Protein AF-A0A8T7G7A3-F1 (afdb_monomer)

Radius of gyration: 14.31 Å; Cα contacts (8 Å, |Δi|>4): 162; chains: 1; bounding box: 30×28×35 Å

Structure (mmCIF, N/CA/C/O backbone):
data_AF-A0A8T7G7A3-F1
#
_entry.id   AF-A0A8T7G7A3-F1
#
loop_
_atom_site.group_PDB
_atom_site.id
_atom_site.type_symbol
_atom_site.label_atom_id
_atom_site.label_alt_id
_atom_site.label_comp_id
_atom_site.label_asym_id
_atom_site.label_entity_id
_atom_site.label_seq_id
_atom_site.pdbx_PDB_ins_code
_atom_site.Cartn_x
_atom_site.Cartn_y
_atom_site.Cartn_z
_atom_site.occupancy
_atom_site.B_iso_or_equiv
_atom_site.auth_seq_id
_atom_site.auth_comp_id
_atom_site.auth_asym_id
_atom_site.auth_atom_id
_atom_site.pdbx_PDB_model_num
ATOM 1 N N . MET A 1 1 ? 6.461 -7.446 13.433 1.00 77.94 1 MET A N 1
ATOM 2 C CA . MET A 1 1 ? 5.503 -6.662 12.612 1.00 77.94 1 MET A CA 1
ATOM 3 C C . MET A 1 1 ? 6.373 -5.946 11.616 1.00 77.94 1 MET A C 1
ATOM 5 O O . MET A 1 1 ? 7.185 -5.133 12.047 1.00 77.94 1 MET A O 1
ATOM 9 N N . CYS A 1 2 ? 6.231 -6.273 10.335 1.00 87.81 2 CYS A N 1
ATOM 10 C CA . CYS A 1 2 ? 7.224 -5.899 9.343 1.00 87.81 2 CYS A CA 1
ATOM 11 C C . CYS A 1 2 ? 7.311 -4.375 9.208 1.00 87.81 2 CYS A C 1
ATOM 13 O O . CYS A 1 2 ? 6.307 -3.673 9.075 1.00 87.81 2 CYS A O 1
ATOM 15 N N . GLY A 1 3 ? 8.531 -3.854 9.300 1.00 93.12 3 GLY A N 1
ATOM 16 C CA . GLY A 1 3 ? 8.810 -2.425 9.164 1.00 93.12 3 GLY A CA 1
ATOM 17 C C . GLY A 1 3 ? 9.512 -2.073 7.860 1.00 93.12 3 GLY A C 1
ATOM 18 O O . GLY A 1 3 ? 9.693 -0.897 7.587 1.00 93.12 3 GLY A O 1
ATOM 19 N N . ARG A 1 4 ? 9.941 -3.061 7.069 1.00 96.25 4 ARG A N 1
ATOM 20 C CA . ARG A 1 4 ? 10.674 -2.872 5.811 1.00 96.25 4 ARG A CA 1
ATOM 21 C C . ARG A 1 4 ? 10.264 -3.946 4.816 1.00 96.25 4 ARG A C 1
ATOM 23 O O . ARG A 1 4 ? 10.142 -5.112 5.197 1.00 96.25 4 ARG A O 1
ATOM 30 N N . PHE A 1 5 ? 10.115 -3.569 3.552 1.00 97.31 5 PHE A N 1
ATOM 31 C CA . PHE A 1 5 ? 9.843 -4.526 2.484 1.00 97.31 5 PHE A CA 1
ATOM 32 C C . PHE A 1 5 ? 10.660 -4.253 1.223 1.00 97.31 5 PHE A C 1
ATOM 34 O O . PHE A 1 5 ? 11.354 -3.239 1.107 1.00 97.31 5 PHE A O 1
ATOM 41 N N . VAL A 1 6 ? 10.597 -5.216 0.309 1.00 97.69 6 VAL A N 1
ATOM 42 C CA . VAL A 1 6 ? 11.282 -5.224 -0.980 1.00 97.69 6 VAL A CA 1
ATOM 43 C C . VAL A 1 6 ? 10.247 -5.350 -2.084 1.00 97.69 6 VAL A C 1
ATOM 45 O O . VAL A 1 6 ? 9.336 -6.175 -1.991 1.00 97.69 6 VAL A O 1
ATOM 48 N N . ILE A 1 7 ? 10.430 -4.593 -3.158 1.00 97.50 7 ILE A N 1
ATOM 49 C CA . ILE A 1 7 ? 9.712 -4.783 -4.415 1.00 97.50 7 ILE A CA 1
ATOM 50 C C . ILE A 1 7 ? 10.710 -4.703 -5.565 1.00 97.50 7 ILE A C 1
ATOM 52 O O . ILE A 1 7 ? 11.291 -3.654 -5.826 1.00 97.50 7 ILE A O 1
ATOM 56 N N . THR A 1 8 ? 10.955 -5.829 -6.231 1.00 97.88 8 THR A N 1
ATOM 57 C CA . THR A 1 8 ? 11.902 -5.905 -7.357 1.00 97.88 8 THR A CA 1
ATOM 58 C C . THR A 1 8 ? 11.215 -5.886 -8.720 1.00 97.88 8 THR A C 1
ATOM 60 O O . THR A 1 8 ? 11.899 -5.875 -9.739 1.00 97.88 8 THR A O 1
ATOM 63 N N . LEU A 1 9 ? 9.879 -5.889 -8.746 1.00 97.75 9 LEU A N 1
ATOM 64 C CA . LEU A 1 9 ? 9.094 -6.002 -9.972 1.00 97.75 9 LEU A CA 1
ATOM 65 C C . LEU A 1 9 ? 9.207 -4.733 -10.824 1.00 97.75 9 LEU A C 1
ATOM 67 O O . LEU A 1 9 ? 8.898 -3.638 -10.351 1.00 97.75 9 LEU A O 1
ATOM 71 N N . THR A 1 10 ? 9.613 -4.876 -12.084 1.00 97.75 10 THR A N 1
ATOM 72 C CA . THR A 1 10 ? 9.607 -3.777 -13.065 1.00 97.75 10 THR A CA 1
ATOM 73 C C . THR A 1 10 ? 8.173 -3.354 -13.425 1.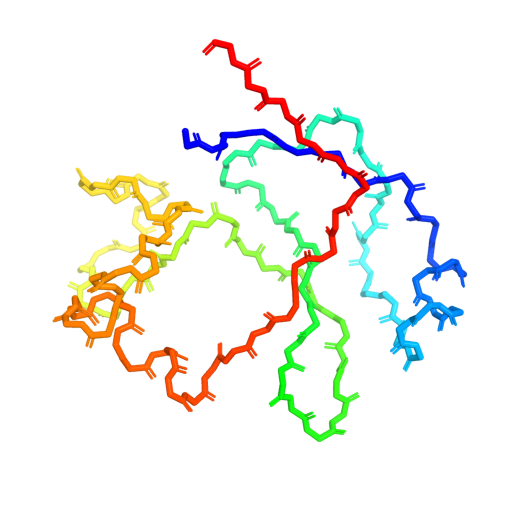00 97.75 10 THR A C 1
ATOM 75 O O . THR A 1 10 ? 7.240 -4.124 -13.182 1.00 97.75 10 THR A O 1
ATOM 78 N N . PRO A 1 11 ? 7.962 -2.164 -14.027 1.00 96.94 11 PRO A N 1
ATOM 79 C CA . PRO A 1 11 ? 6.652 -1.763 -14.551 1.00 96.94 11 PRO A CA 1
ATOM 80 C C . PRO A 1 11 ? 5.977 -2.835 -15.417 1.00 96.94 11 PRO A C 1
ATOM 82 O O . PRO A 1 11 ? 4.818 -3.168 -15.184 1.00 96.94 11 PRO A O 1
ATOM 85 N N . ASP A 1 12 ? 6.724 -3.451 -16.337 1.00 97.44 12 ASP A N 1
ATOM 86 C CA . ASP A 1 12 ? 6.203 -4.505 -17.216 1.00 97.44 12 ASP A CA 1
ATOM 87 C C . ASP A 1 12 ? 5.796 -5.763 -16.439 1.00 97.44 12 ASP A C 1
ATOM 89 O O . ASP A 1 12 ? 4.789 -6.395 -16.750 1.00 97.44 12 ASP A O 1
ATOM 93 N N . GLN A 1 13 ? 6.547 -6.125 -15.393 1.00 97.62 13 GLN A N 1
ATOM 94 C CA . GLN A 1 13 ? 6.199 -7.259 -14.535 1.00 97.62 13 GLN A CA 1
ATOM 95 C C . GLN A 1 13 ? 4.962 -6.969 -13.683 1.00 97.62 13 GLN A C 1
ATOM 97 O O . GLN A 1 13 ? 4.141 -7.863 -13.484 1.00 97.62 13 GLN A O 1
ATOM 102 N N . ILE A 1 14 ? 4.803 -5.735 -13.196 1.00 97.06 14 ILE A N 1
ATOM 103 C CA . ILE A 1 14 ? 3.579 -5.316 -12.504 1.00 97.06 14 ILE A CA 1
ATOM 104 C C . ILE A 1 14 ? 2.380 -5.401 -13.450 1.00 97.06 14 ILE A C 1
ATOM 106 O O . ILE A 1 14 ? 1.371 -6.003 -13.080 1.00 97.06 14 ILE A O 1
ATOM 110 N N . LEU A 1 15 ? 2.513 -4.876 -14.671 1.00 95.94 15 LEU A N 1
ATOM 111 C CA . LEU A 1 15 ? 1.472 -4.961 -15.692 1.00 95.94 15 LEU A CA 1
ATOM 112 C C . LEU A 1 15 ? 1.120 -6.419 -16.002 1.00 95.94 15 LEU A C 1
ATOM 114 O O . LEU A 1 15 ? -0.050 -6.773 -16.015 1.00 95.94 15 LEU A O 1
ATOM 118 N N . MET A 1 16 ? 2.114 -7.288 -16.171 1.00 96.88 16 MET A N 1
ATOM 119 C CA . MET A 1 16 ? 1.889 -8.702 -16.476 1.00 96.88 16 MET A CA 1
ATOM 120 C C . MET A 1 16 ? 1.186 -9.465 -15.341 1.00 96.88 16 MET A C 1
ATOM 122 O O . MET A 1 16 ? 0.349 -10.324 -15.608 1.00 96.88 16 MET A O 1
ATOM 126 N N . VAL A 1 17 ? 1.542 -9.198 -14.080 1.00 95.50 17 VAL A N 1
ATOM 127 C CA . VAL A 1 17 ? 1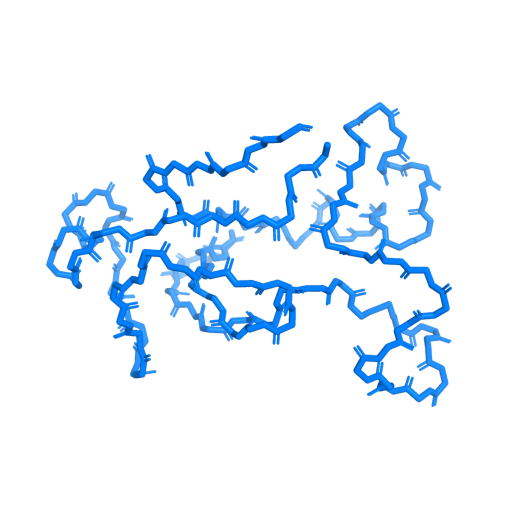.019 -9.948 -12.922 1.00 95.50 17 VAL A CA 1
ATOM 128 C C . VAL A 1 17 ? -0.342 -9.426 -12.468 1.00 95.50 17 VAL A C 1
ATOM 130 O O . VAL A 1 17 ? -1.191 -10.213 -12.049 1.00 95.50 17 VAL A O 1
ATOM 133 N N . PHE A 1 18 ? -0.547 -8.110 -12.519 1.00 94.19 18 PHE A N 1
ATOM 134 C CA . PHE A 1 18 ? -1.728 -7.460 -11.951 1.00 94.19 18 PHE A CA 1
ATOM 135 C C . PHE A 1 18 ? -2.657 -6.829 -12.992 1.00 94.19 18 PHE A C 1
ATOM 137 O O . PHE A 1 18 ? -3.690 -6.290 -12.601 1.00 94.19 18 PHE A O 1
ATOM 144 N N . ASP A 1 19 ? -2.310 -6.890 -14.282 1.00 94.25 19 ASP A N 1
ATOM 145 C CA . ASP A 1 19 ? -3.044 -6.244 -15.382 1.00 94.25 19 ASP A CA 1
ATOM 146 C C . ASP A 1 19 ? -3.302 -4.758 -15.099 1.00 94.25 19 ASP A C 1
ATOM 148 O O . ASP A 1 19 ? -4.411 -4.240 -15.187 1.00 94.25 19 ASP A O 1
ATOM 152 N N . THR A 1 20 ? -2.269 -4.081 -14.596 1.00 93.88 20 THR A N 1
ATOM 153 C CA . THR A 1 20 ? -2.368 -2.711 -14.093 1.00 93.88 20 THR A CA 1
ATOM 154 C C . THR A 1 20 ? -1.086 -1.944 -14.410 1.00 93.88 20 THR A C 1
ATOM 156 O O . THR A 1 20 ? -0.005 -2.397 -14.027 1.00 93.88 20 THR A O 1
ATOM 159 N N . PRO A 1 21 ? -1.162 -0.771 -15.063 1.00 93.69 21 PRO A N 1
ATOM 160 C CA . PRO A 1 21 ? 0.012 0.060 -15.289 1.00 93.69 21 PRO A CA 1
ATOM 161 C C . PRO A 1 21 ? 0.501 0.688 -13.979 1.00 93.69 21 PRO A C 1
ATOM 163 O O . PRO A 1 21 ? -0.283 1.010 -13.081 1.00 93.69 21 PRO A O 1
ATOM 166 N N . THR A 1 22 ? 1.811 0.898 -13.873 1.00 95.44 22 THR A N 1
ATOM 167 C CA . THR A 1 22 ? 2.397 1.624 -12.742 1.00 95.44 22 THR A CA 1
ATOM 168 C C . THR A 1 22 ? 2.313 3.136 -12.956 1.00 95.44 22 THR A C 1
ATOM 170 O O . THR A 1 22 ? 2.488 3.587 -14.088 1.00 95.44 22 THR A O 1
ATOM 173 N N . PRO A 1 23 ? 2.114 3.931 -11.894 1.00 96.31 23 PRO A N 1
ATOM 174 C CA . PRO A 1 23 ? 2.133 5.387 -11.978 1.00 96.31 23 PRO A CA 1
ATOM 175 C C . PRO A 1 23 ? 3.550 5.922 -12.228 1.00 96.31 23 PRO A C 1
ATOM 177 O O . PRO A 1 23 ? 4.546 5.264 -11.906 1.00 96.31 23 PRO A O 1
ATOM 180 N N . ASP A 1 24 ? 3.635 7.163 -12.704 1.00 95.62 24 ASP A N 1
ATOM 181 C CA . ASP A 1 24 ? 4.902 7.887 -12.805 1.00 95.62 24 ASP A CA 1
ATOM 182 C C . ASP A 1 24 ? 5.612 7.965 -11.444 1.00 95.62 24 ASP A C 1
ATOM 184 O O . ASP A 1 24 ? 4.998 8.167 -10.393 1.00 95.62 24 ASP A O 1
ATOM 188 N N . GLY A 1 25 ? 6.936 7.802 -11.466 1.00 95.06 25 GLY A N 1
ATOM 189 C CA . GLY A 1 25 ? 7.769 7.794 -10.262 1.00 95.06 25 GLY A CA 1
ATOM 190 C C . GLY A 1 25 ? 7.821 6.453 -9.524 1.00 95.06 25 GLY A C 1
ATOM 191 O O . GLY A 1 25 ? 8.558 6.340 -8.544 1.00 95.06 25 GLY A O 1
ATOM 192 N N . TYR A 1 26 ? 7.096 5.425 -9.981 1.00 97.25 26 TYR A N 1
ATOM 193 C CA . TYR A 1 26 ? 7.317 4.064 -9.499 1.00 97.25 26 TYR A CA 1
ATOM 194 C C . TYR A 1 26 ? 8.701 3.550 -9.917 1.00 97.25 26 TYR A C 1
ATOM 196 O O . TYR A 1 26 ? 9.084 3.625 -11.084 1.00 97.25 26 TYR A O 1
ATOM 204 N N . ALA A 1 27 ? 9.428 2.972 -8.963 1.00 96.25 27 ALA A N 1
ATOM 205 C CA . ALA A 1 27 ? 10.675 2.269 -9.214 1.00 96.25 27 ALA A CA 1
ATOM 206 C C . ALA A 1 27 ? 10.827 1.081 -8.248 1.00 96.25 27 ALA A C 1
ATOM 208 O O . ALA A 1 27 ? 10.447 1.198 -7.076 1.00 96.25 27 ALA A O 1
ATOM 209 N N . PRO A 1 28 ? 11.415 -0.044 -8.697 1.00 97.50 28 PRO A N 1
ATOM 210 C CA . PRO A 1 28 ? 11.820 -1.125 -7.808 1.00 97.50 28 PRO A CA 1
ATOM 211 C C . PRO A 1 28 ? 12.761 -0.633 -6.701 1.00 97.50 28 PRO A C 1
ATOM 213 O O . PRO A 1 28 ? 13.611 0.230 -6.926 1.00 97.50 28 PRO A O 1
ATOM 216 N N . SER A 1 29 ? 12.652 -1.214 -5.508 1.00 97.31 29 SER A N 1
ATOM 217 C CA . SER A 1 29 ? 13.514 -0.889 -4.372 1.00 97.31 29 SER A CA 1
ATOM 218 C C . SER A 1 29 ? 13.738 -2.091 -3.457 1.00 97.31 29 SER A C 1
ATOM 220 O O . SER A 1 29 ? 12.806 -2.795 -3.063 1.00 97.31 29 SER A O 1
ATOM 222 N N . TYR A 1 30 ? 15.000 -2.279 -3.066 1.00 97.19 30 TYR A N 1
ATOM 223 C CA . TYR A 1 30 ? 15.434 -3.256 -2.061 1.00 97.19 30 TYR A CA 1
ATOM 224 C C . TYR A 1 30 ? 15.295 -2.740 -0.623 1.00 97.19 30 TYR A C 1
ATOM 226 O O . TYR A 1 30 ? 15.586 -3.458 0.328 1.00 97.19 30 TYR A O 1
ATOM 234 N N . ASN A 1 31 ? 14.904 -1.482 -0.436 1.00 96.44 31 ASN A N 1
ATOM 235 C CA . ASN A 1 31 ? 14.853 -0.860 0.879 1.00 96.44 31 ASN A CA 1
ATOM 236 C C . ASN A 1 31 ? 13.692 0.130 0.948 1.00 96.44 31 ASN A C 1
ATOM 238 O O . ASN A 1 31 ? 13.902 1.343 0.956 1.00 96.44 31 ASN A O 1
ATOM 242 N N . VAL A 1 32 ? 12.467 -0.392 0.980 1.00 96.75 32 VAL A N 1
ATOM 243 C CA . VAL A 1 32 ? 11.290 0.440 1.219 1.00 96.75 32 VAL A CA 1
ATOM 244 C C . VAL A 1 32 ? 11.047 0.539 2.720 1.00 96.75 32 VAL A C 1
ATOM 246 O O . VAL A 1 32 ? 10.937 -0.476 3.417 1.00 96.75 32 VAL A O 1
ATOM 249 N N . ALA A 1 33 ? 10.984 1.771 3.214 1.00 94.50 33 ALA A N 1
ATOM 250 C CA . ALA A 1 33 ? 10.850 2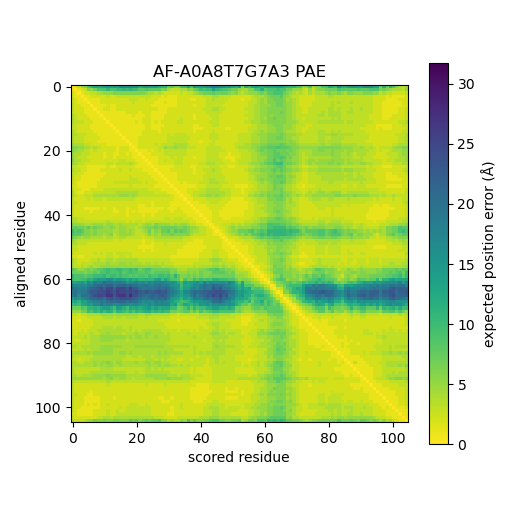.103 4.623 1.00 94.50 33 ALA A CA 1
ATOM 251 C C . ALA A 1 33 ? 9.490 2.767 4.917 1.00 94.50 33 ALA A C 1
ATOM 253 O O . ALA A 1 33 ? 8.835 3.283 4.003 1.00 94.50 33 ALA A O 1
ATOM 254 N N . PRO A 1 34 ? 9.064 2.803 6.193 1.00 91.75 34 PRO A N 1
ATOM 255 C CA 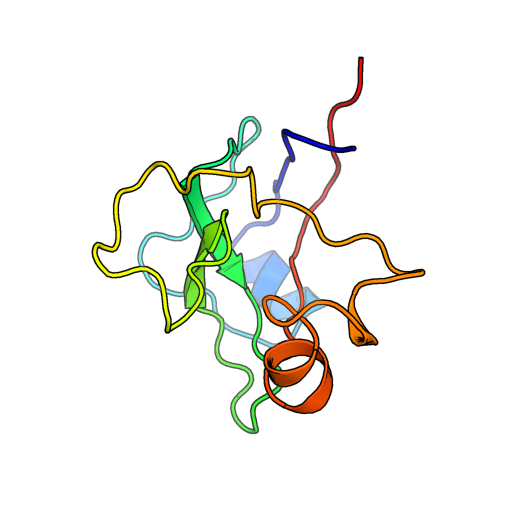. PRO A 1 34 ? 7.894 3.558 6.625 1.00 91.75 34 PRO A CA 1
ATOM 256 C C . PRO A 1 34 ? 7.946 4.988 6.100 1.00 91.75 34 PRO A C 1
ATOM 258 O O . PRO A 1 34 ? 9.033 5.553 5.987 1.00 91.75 34 PRO A O 1
ATOM 261 N N . THR A 1 35 ? 6.788 5.591 5.834 1.00 87.06 35 THR A N 1
ATOM 262 C CA . THR A 1 35 ? 6.626 6.956 5.295 1.00 87.06 35 THR A CA 1
ATOM 263 C C . THR A 1 35 ? 7.016 7.167 3.829 1.00 87.06 35 THR A C 1
ATOM 265 O O . THR A 1 35 ? 6.693 8.216 3.267 1.00 87.06 35 THR A O 1
ATOM 268 N N . ASN A 1 36 ? 7.650 6.190 3.171 1.00 93.12 36 ASN A N 1
ATOM 269 C CA . ASN A 1 36 ? 7.838 6.249 1.723 1.00 93.12 36 ASN A CA 1
ATOM 270 C C . ASN A 1 36 ? 6.490 6.189 0.995 1.00 93.12 36 ASN A C 1
ATOM 272 O O . ASN A 1 36 ? 5.526 5.594 1.483 1.00 93.12 36 ASN A O 1
ATOM 276 N N . ASN A 1 37 ? 6.443 6.785 -0.194 1.00 94.69 37 ASN A N 1
ATOM 277 C CA . ASN A 1 37 ? 5.359 6.536 -1.130 1.00 94.69 37 ASN A CA 1
ATOM 278 C C . ASN A 1 37 ? 5.607 5.197 -1.826 1.00 94.69 37 ASN A C 1
ATOM 280 O O . ASN A 1 37 ? 6.703 4.945 -2.324 1.00 94.69 37 ASN A O 1
ATOM 284 N N . ILE A 1 38 ? 4.592 4.347 -1.835 1.00 96.81 38 ILE A N 1
ATOM 285 C CA . ILE A 1 38 ? 4.652 2.970 -2.313 1.00 96.81 38 ILE A CA 1
ATOM 286 C C . ILE A 1 38 ? 3.559 2.722 -3.340 1.00 96.81 38 ILE A C 1
ATOM 288 O O . ILE A 1 38 ? 2.510 3.365 -3.300 1.00 96.81 38 ILE A O 1
ATOM 292 N N . LEU A 1 39 ? 3.785 1.765 -4.233 1.00 97.75 39 LEU A N 1
ATOM 293 C CA . LEU A 1 39 ? 2.741 1.302 -5.133 1.00 97.75 39 LEU A CA 1
ATOM 294 C C . LEU A 1 39 ? 1.640 0.599 -4.334 1.00 97.75 39 LEU A C 1
ATOM 296 O O . LEU A 1 39 ? 1.908 -0.346 -3.592 1.00 97.75 39 LEU A O 1
ATOM 300 N N . ILE A 1 40 ? 0.401 1.025 -4.546 1.00 97.56 40 ILE A N 1
ATOM 301 C CA . ILE A 1 40 ? -0.793 0.273 -4.173 1.00 97.56 40 ILE A CA 1
ATOM 302 C C . ILE A 1 40 ? -1.679 0.087 -5.401 1.00 97.56 40 ILE A C 1
ATOM 304 O O . ILE A 1 40 ? -1.694 0.928 -6.301 1.00 97.56 40 ILE A O 1
ATOM 308 N N . ILE A 1 41 ? -2.447 -0.999 -5.408 1.00 97.12 41 ILE A N 1
ATOM 309 C CA . ILE A 1 41 ? -3.474 -1.254 -6.424 1.00 97.12 41 ILE A CA 1
ATOM 310 C C . ILE A 1 41 ? -4.830 -1.188 -5.715 1.00 97.12 41 ILE A C 1
ATOM 312 O O . ILE A 1 41 ? -5.172 -2.111 -4.965 1.00 97.12 41 ILE A O 1
ATOM 316 N N . PRO A 1 42 ? -5.573 -0.075 -5.832 1.00 95.62 42 PRO A N 1
ATOM 317 C CA . PRO A 1 42 ? -6.839 0.100 -5.139 1.00 95.62 42 PRO A CA 1
ATOM 318 C C . PRO A 1 42 ? -7.908 -0.849 -5.692 1.00 95.62 42 PRO A C 1
ATOM 320 O O . PRO A 1 42 ? -7.922 -1.196 -6.869 1.00 95.62 42 PRO A O 1
ATOM 323 N N . ASN A 1 43 ? -8.842 -1.263 -4.834 1.00 94.56 43 ASN A N 1
ATOM 324 C CA . ASN A 1 43 ? -10.008 -2.038 -5.253 1.00 94.56 43 ASN A CA 1
ATOM 325 C C . ASN A 1 43 ? -11.102 -1.114 -5.820 1.00 94.56 43 ASN A C 1
ATOM 327 O O . ASN A 1 43 ? -12.173 -0.972 -5.224 1.00 94.56 43 ASN A O 1
ATOM 331 N N . THR A 1 44 ? -10.788 -0.452 -6.930 1.00 91.31 44 THR A N 1
ATOM 332 C CA . THR A 1 44 ? -11.680 0.391 -7.743 1.00 91.31 44 THR A CA 1
ATOM 333 C C . THR A 1 44 ? -11.995 -0.308 -9.070 1.00 91.31 44 THR A C 1
ATOM 335 O O . THR A 1 44 ? -11.460 -1.381 -9.346 1.00 91.31 44 THR A O 1
ATOM 338 N N . GLU A 1 45 ? -12.892 0.259 -9.881 1.00 88.19 45 GLU A N 1
ATOM 339 C CA . GLU A 1 45 ? -13.254 -0.320 -11.186 1.00 88.19 45 GLU A CA 1
ATOM 340 C C . GLU A 1 45 ? -12.085 -0.300 -12.179 1.00 88.19 45 GLU A C 1
ATOM 342 O O . GLU A 1 45 ? -11.872 -1.274 -12.893 1.00 88.19 45 GLU A O 1
ATOM 347 N N . ASP A 1 46 ? -11.300 0.778 -12.179 1.00 87.31 46 ASP A N 1
ATOM 348 C CA . ASP A 1 46 ? -10.131 0.968 -13.044 1.00 87.31 46 ASP A CA 1
ATOM 349 C C . ASP A 1 46 ? -8.871 0.249 -12.541 1.00 87.31 46 ASP A C 1
ATOM 351 O O . ASP A 1 46 ? -7.936 0.048 -13.312 1.00 87.31 46 ASP A O 1
ATOM 355 N N . ARG A 1 47 ? -8.834 -0.114 -11.248 1.00 87.19 47 ARG A N 1
ATOM 356 C CA . ARG A 1 47 ? -7.686 -0.715 -10.543 1.00 87.19 47 ARG A CA 1
ATOM 357 C C . ARG A 1 47 ? -6.359 -0.002 -10.814 1.00 87.19 47 ARG A C 1
ATOM 359 O O . ARG A 1 47 ? -5.304 -0.613 -10.701 1.00 87.19 47 ARG A O 1
ATOM 366 N N . ALA A 1 48 ? -6.389 1.287 -11.142 1.00 91.44 48 ALA A N 1
ATOM 367 C CA . ALA A 1 48 ? -5.196 2.006 -11.561 1.00 91.44 48 ALA A CA 1
ATOM 368 C C . ALA A 1 48 ? -4.176 2.076 -10.415 1.00 91.44 48 ALA A C 1
ATOM 370 O O . ALA A 1 48 ? -4.480 2.553 -9.316 1.00 91.44 48 ALA A O 1
ATOM 371 N N . GLY A 1 49 ? -2.958 1.593 -10.670 1.00 95.62 49 GLY A N 1
ATOM 372 C CA . GLY A 1 49 ? -1.873 1.633 -9.700 1.00 95.62 49 GLY A CA 1
ATOM 373 C C . GLY A 1 49 ? -1.546 3.075 -9.322 1.00 95.62 49 GLY A C 1
ATOM 374 O O . GLY A 1 49 ? -1.457 3.950 -10.182 1.00 95.62 49 GLY A O 1
ATOM 375 N N . MET A 1 50 ? -1.342 3.338 -8.033 1.00 96.75 50 MET A N 1
ATOM 376 C CA . MET A 1 50 ? -1.004 4.679 -7.557 1.00 96.75 50 MET A CA 1
ATOM 377 C C . MET A 1 50 ? 0.051 4.652 -6.456 1.00 96.75 50 MET A C 1
ATOM 379 O O . MET A 1 50 ? 0.195 3.662 -5.739 1.00 96.75 50 MET A O 1
ATOM 383 N N . LEU A 1 51 ? 0.777 5.761 -6.310 1.00 97.31 51 LEU A N 1
ATOM 384 C CA . LEU A 1 51 ? 1.704 5.953 -5.203 1.00 97.31 51 LEU A CA 1
ATOM 385 C C . LEU A 1 51 ? 0.952 6.486 -3.980 1.00 97.31 51 LEU A C 1
ATOM 387 O O . LEU A 1 51 ? 0.301 7.528 -4.045 1.00 97.31 51 LEU A O 1
ATOM 391 N N . ALA A 1 52 ? 1.065 5.783 -2.858 1.00 94.88 52 ALA A N 1
ATOM 392 C CA . ALA A 1 52 ? 0.440 6.152 -1.594 1.00 94.88 52 ALA A CA 1
ATOM 393 C C . ALA A 1 52 ? 1.450 6.117 -0.447 1.00 94.88 52 ALA A C 1
ATOM 395 O O . ALA A 1 52 ? 2.361 5.296 -0.427 1.00 94.88 52 ALA A O 1
ATOM 396 N N . HIS A 1 53 ? 1.274 6.990 0.538 1.00 92.31 53 HIS A N 1
ATOM 397 C CA . HIS A 1 53 ? 2.138 7.041 1.712 1.00 92.31 53 HIS A CA 1
ATOM 398 C C . HIS A 1 53 ? 1.977 5.785 2.583 1.00 92.31 53 HIS A C 1
ATOM 400 O O . HIS A 1 53 ? 0.868 5.460 3.024 1.00 92.31 53 HIS A O 1
ATOM 406 N N . TRP A 1 54 ? 3.081 5.098 2.890 1.00 93.31 54 TRP A N 1
ATOM 407 C CA . TRP A 1 54 ? 3.068 3.956 3.801 1.00 93.31 54 TRP A CA 1
ATOM 408 C C . TRP A 1 54 ? 2.998 4.409 5.264 1.00 93.31 54 TRP A C 1
ATOM 410 O O . TRP A 1 54 ? 4.005 4.589 5.953 1.00 93.31 54 TRP A O 1
ATOM 420 N N . GLY A 1 55 ? 1.762 4.583 5.721 1.00 90.69 55 GLY A N 1
ATOM 421 C CA . GLY A 1 55 ? 1.393 4.986 7.073 1.00 90.69 55 GLY A CA 1
ATOM 422 C C . GLY A 1 55 ? -0.011 5.576 7.045 1.00 90.69 55 GLY A C 1
ATOM 423 O O . GLY A 1 55 ? -0.228 6.651 6.498 1.00 90.69 55 GLY A O 1
ATOM 424 N N . MET A 1 56 ? -1.010 4.877 7.584 1.00 88.50 56 MET A N 1
ATOM 425 C CA . MET A 1 56 ? -2.390 5.345 7.443 1.00 88.50 56 MET A CA 1
ATOM 426 C C . MET A 1 56 ? -2.625 6.643 8.232 1.00 88.50 56 MET A C 1
ATOM 428 O O . MET A 1 56 ? -2.522 6.668 9.461 1.00 88.50 56 MET A O 1
ATOM 432 N N . ILE A 1 57 ? -2.997 7.713 7.528 1.00 84.94 57 ILE A N 1
ATOM 433 C CA . ILE A 1 57 ? -3.389 8.988 8.133 1.00 84.94 57 ILE A CA 1
ATOM 434 C C . ILE A 1 57 ? -4.901 8.955 8.354 1.00 84.94 57 ILE A C 1
ATOM 436 O O . ILE A 1 57 ? -5.693 8.992 7.414 1.00 84.94 57 ILE A O 1
ATOM 440 N N . ALA A 1 58 ? -5.309 8.845 9.615 1.00 79.31 58 ALA A N 1
ATOM 441 C CA . ALA A 1 58 ? -6.713 8.885 9.984 1.00 79.31 58 ALA A CA 1
ATOM 442 C C . ALA A 1 58 ? -7.316 10.291 9.807 1.00 79.31 58 ALA A C 1
ATOM 444 O O . ALA A 1 58 ? -6.650 11.282 10.109 1.00 79.31 58 ALA A O 1
ATOM 445 N N . PRO A 1 59 ? -8.603 10.398 9.430 1.00 74.19 59 PRO A N 1
ATOM 446 C CA . PRO A 1 59 ? -9.247 11.685 9.156 1.00 74.19 59 PRO A CA 1
ATOM 447 C C . PRO A 1 59 ? -9.378 12.611 10.379 1.00 74.19 59 PRO A C 1
ATOM 449 O O . PRO A 1 59 ? -9.531 13.813 10.208 1.00 74.19 59 PRO A O 1
ATOM 452 N N . TRP A 1 60 ? -9.315 12.094 11.613 1.00 75.50 60 TRP A N 1
ATOM 453 C CA . TRP A 1 60 ? -9.341 12.920 12.837 1.00 75.50 60 TRP A CA 1
ATOM 454 C C . TRP A 1 60 ? -7.957 13.380 13.307 1.00 75.50 60 TRP A C 1
ATOM 456 O O . TRP A 1 60 ? -7.856 14.009 14.366 1.00 75.50 60 TRP A O 1
ATOM 466 N N . PHE A 1 61 ? -6.877 13.054 12.592 1.00 73.94 61 PHE A N 1
ATOM 467 C CA . PHE A 1 61 ? -5.591 13.670 12.897 1.00 73.94 61 PHE A CA 1
ATOM 468 C C . PHE A 1 61 ? -5.661 15.154 12.521 1.00 73.94 61 PHE A C 1
ATOM 470 O O . PHE A 1 61 ? -5.736 15.504 11.351 1.00 73.94 61 PHE A O 1
ATOM 477 N N . LYS A 1 62 ? -5.668 16.021 13.546 1.00 62.28 62 LYS A N 1
ATOM 478 C CA . LYS A 1 62 ? -5.795 17.485 13.410 1.00 62.28 62 LYS A CA 1
ATOM 479 C C . LYS A 1 62 ? -4.697 18.112 12.551 1.00 62.28 62 LYS A C 1
ATOM 481 O O . LYS A 1 62 ? -4.909 19.162 11.965 1.00 62.28 62 LYS A O 1
ATOM 486 N N . GLU A 1 63 ? -3.546 17.460 12.483 1.00 66.31 63 GLU A N 1
ATOM 487 C CA . GLU A 1 63 ? -2.477 17.794 11.560 1.00 66.31 63 GLU A CA 1
ATOM 488 C C . GLU A 1 63 ? -2.022 16.488 10.901 1.00 66.31 63 GLU A C 1
ATOM 490 O O . GLU A 1 63 ? -1.772 15.515 11.628 1.00 66.31 63 GLU A O 1
ATOM 495 N N . PRO A 1 64 ? -1.872 16.438 9.566 1.00 58.72 64 PRO A N 1
ATOM 496 C CA . PRO A 1 64 ? -1.178 15.355 8.883 1.00 58.72 64 PRO A CA 1
ATOM 497 C C . PRO A 1 64 ? 0.324 15.472 9.176 1.00 58.72 64 PRO A C 1
ATOM 499 O O . PRO A 1 64 ? 1.144 15.664 8.284 1.00 58.72 64 PRO A O 1
ATOM 502 N N . LYS A 1 65 ? 0.717 15.418 10.455 1.00 56.12 65 LYS A N 1
ATOM 503 C CA . LYS A 1 65 ? 2.124 15.271 10.805 1.00 56.12 65 LYS A CA 1
ATOM 504 C C . LYS A 1 65 ? 2.548 13.919 10.260 1.00 56.12 65 LYS A C 1
ATOM 506 O O . LYS A 1 65 ? 1.926 12.907 10.576 1.00 56.12 65 LYS A O 1
ATOM 511 N N . ALA A 1 66 ? 3.648 13.913 9.515 1.00 54.56 66 ALA A N 1
ATOM 512 C CA . ALA A 1 66 ? 4.338 12.709 9.056 1.00 54.56 66 ALA A CA 1
ATOM 513 C C . ALA A 1 66 ? 4.664 11.711 10.195 1.00 54.56 66 ALA A C 1
ATOM 515 O O . ALA A 1 66 ? 5.019 10.572 9.927 1.00 54.56 66 ALA A O 1
ATOM 516 N N . ASN A 1 67 ? 4.500 12.124 11.460 1.00 56.69 67 ASN A N 1
ATOM 517 C CA . ASN A 1 67 ? 4.540 11.283 12.650 1.00 56.69 67 ASN A CA 1
ATOM 518 C C . ASN A 1 67 ? 3.198 11.316 13.406 1.00 56.69 67 ASN A C 1
ATOM 520 O O . ASN A 1 67 ? 3.016 12.150 14.303 1.00 56.69 67 ASN A O 1
ATOM 524 N N . PRO A 1 68 ? 2.244 10.419 13.095 1.00 63.47 68 PRO A N 1
ATOM 525 C CA . PRO A 1 68 ? 1.114 10.172 13.982 1.00 63.47 68 PRO A CA 1
ATOM 526 C C . PRO A 1 68 ? 1.611 9.723 15.367 1.00 63.47 68 PRO A C 1
ATOM 528 O O . PRO A 1 68 ? 2.643 9.068 15.493 1.00 63.47 68 PRO A O 1
ATOM 531 N N . LYS A 1 69 ? 0.845 10.031 16.426 1.00 65.94 69 LYS A N 1
ATOM 532 C CA . LYS A 1 69 ? 1.157 9.641 17.822 1.00 65.94 69 LYS A CA 1
ATOM 533 C C . LYS A 1 69 ? 1.397 8.128 17.991 1.00 65.94 69 LYS A C 1
ATOM 535 O O . LYS A 1 69 ? 2.027 7.711 18.957 1.00 65.94 69 LYS A O 1
ATOM 540 N N . TYR A 1 70 ? 0.882 7.320 17.065 1.00 73.06 70 TYR A N 1
ATOM 541 C CA . TYR A 1 70 ? 1.038 5.872 17.025 1.00 73.06 70 TYR A CA 1
ATOM 542 C C . TYR A 1 70 ? 1.403 5.436 15.599 1.00 73.06 70 TYR A C 1
ATOM 544 O O . TYR A 1 70 ? 0.828 5.985 14.657 1.00 73.06 70 TYR A O 1
ATOM 552 N N . PRO A 1 71 ? 2.294 4.445 15.418 1.00 79.75 71 PRO A N 1
ATOM 553 C CA . PRO A 1 71 ? 2.665 3.957 14.095 1.00 79.75 71 PRO A CA 1
ATOM 554 C C . PRO A 1 71 ? 1.482 3.233 13.439 1.00 79.75 71 PRO A C 1
ATOM 556 O O . PRO A 1 71 ? 0.985 2.232 13.953 1.00 79.75 71 PRO A O 1
ATOM 559 N N . THR A 1 72 ? 1.036 3.733 12.287 1.00 90.12 72 THR A N 1
ATOM 560 C CA . THR A 1 72 ? -0.099 3.201 11.507 1.00 90.12 72 THR A CA 1
ATOM 561 C C . THR A 1 72 ? 0.346 2.505 10.219 1.00 90.12 72 THR A C 1
ATOM 563 O O . THR A 1 72 ? -0.384 2.459 9.230 1.00 90.12 72 THR A O 1
ATOM 566 N N . ILE A 1 73 ? 1.567 1.969 10.223 1.00 92.69 73 ILE A N 1
ATOM 567 C CA . ILE A 1 73 ? 2.157 1.245 9.086 1.00 92.69 73 ILE A CA 1
ATOM 568 C C . ILE A 1 73 ? 1.646 -0.192 8.947 1.00 92.69 73 ILE A C 1
ATOM 570 O O . ILE A 1 73 ? 1.748 -0.770 7.872 1.00 92.69 73 ILE A O 1
ATOM 574 N N . ASN A 1 74 ? 1.089 -0.753 10.026 1.00 94.00 74 ASN A N 1
ATOM 575 C CA . ASN A 1 74 ? 0.530 -2.100 10.086 1.00 94.00 74 ASN A CA 1
ATOM 576 C C . ASN A 1 74 ? -0.835 -2.085 10.787 1.00 94.00 74 ASN A C 1
ATOM 578 O O . ASN A 1 74 ? -1.058 -1.326 11.738 1.00 94.00 74 ASN A O 1
ATOM 582 N N . ALA A 1 75 ? -1.721 -2.986 10.367 1.00 93.62 75 ALA A N 1
ATOM 583 C CA . ALA A 1 75 ? -3.001 -3.251 11.014 1.00 93.62 75 ALA A CA 1
ATOM 584 C C . ALA A 1 75 ? -3.097 -4.741 11.371 1.00 93.62 75 ALA A C 1
ATOM 586 O O . ALA A 1 75 ? -2.945 -5.604 10.512 1.00 93.62 75 ALA A O 1
ATOM 587 N N . ARG A 1 76 ? -3.350 -5.045 12.649 1.00 94.69 76 ARG A N 1
ATOM 588 C CA . ARG A 1 76 ? -3.553 -6.421 13.126 1.00 94.69 76 ARG A CA 1
ATOM 589 C C . ARG A 1 76 ? -4.891 -6.953 12.628 1.00 94.69 76 ARG A C 1
ATOM 591 O O . ARG A 1 76 ? -5.919 -6.341 12.921 1.00 94.69 76 ARG A O 1
ATOM 598 N N . SER A 1 77 ? -4.877 -8.069 11.905 1.00 95.31 77 SER A N 1
ATOM 599 C CA . SER A 1 77 ? -6.076 -8.645 11.279 1.00 95.31 77 SER A CA 1
ATOM 600 C C . SER A 1 77 ? -7.205 -8.911 12.285 1.00 95.31 77 SER A C 1
ATOM 602 O O . SER A 1 77 ? -8.370 -8.635 12.003 1.00 95.31 77 SER A O 1
ATOM 604 N N . GLU A 1 78 ? -6.841 -9.315 13.500 1.00 96.38 78 GLU A N 1
ATOM 605 C CA . GLU A 1 78 ? -7.735 -9.698 14.588 1.00 96.38 78 GLU A CA 1
ATOM 606 C C . GLU A 1 78 ? -8.566 -8.519 15.098 1.00 96.38 78 GLU A C 1
ATOM 608 O O . GLU A 1 78 ? -9.694 -8.705 15.529 1.00 96.38 78 GLU A O 1
ATOM 613 N N . THR A 1 79 ? -8.025 -7.297 15.050 1.00 95.56 79 THR A N 1
ATOM 614 C CA . THR A 1 79 ? -8.651 -6.117 15.684 1.00 95.56 79 THR A CA 1
ATOM 615 C C . THR A 1 79 ? -8.877 -4.949 14.729 1.00 95.56 79 THR A C 1
ATOM 617 O O . THR A 1 79 ? -9.502 -3.960 15.110 1.00 95.56 79 THR A O 1
ATOM 620 N N . ALA A 1 80 ? -8.403 -5.024 13.480 1.00 93.94 80 ALA A N 1
ATOM 621 C CA . ALA A 1 80 ? -8.500 -3.925 12.516 1.00 93.94 80 ALA A CA 1
ATOM 622 C C . ALA A 1 80 ? -9.944 -3.434 12.317 1.00 93.94 80 ALA A C 1
ATOM 624 O O . ALA A 1 80 ? -10.184 -2.233 12.221 1.00 93.94 80 ALA A O 1
ATOM 625 N N . HIS A 1 81 ? -10.913 -4.347 12.318 1.00 94.75 81 HIS A N 1
ATOM 626 C CA . HIS A 1 81 ? -12.326 -4.030 12.122 1.00 94.75 81 HIS A CA 1
ATOM 627 C C . HIS A 1 81 ? -12.945 -3.202 13.269 1.00 94.75 81 HIS A C 1
ATOM 629 O O . HIS A 1 81 ? -13.883 -2.440 13.028 1.00 94.75 81 HIS A O 1
ATOM 635 N N . GLU A 1 82 ? -12.397 -3.292 14.484 1.00 94.44 82 GLU A N 1
ATOM 636 C CA . GLU A 1 82 ? -12.863 -2.562 15.673 1.00 94.44 82 GLU A CA 1
ATOM 637 C C . GLU A 1 82 ? -12.197 -1.187 15.820 1.00 94.44 82 GLU A C 1
ATOM 639 O O . GLU A 1 82 ? -12.741 -0.264 16.435 1.00 94.44 82 GLU A O 1
ATOM 644 N N . LYS A 1 83 ? -10.979 -1.026 15.288 1.00 91.00 83 LYS A N 1
ATOM 645 C CA . LYS A 1 83 ? -10.224 0.224 15.427 1.00 91.00 83 LYS A CA 1
ATOM 646 C C . LYS A 1 83 ? -10.818 1.295 14.524 1.00 91.00 83 LYS A C 1
ATOM 648 O O . LYS A 1 83 ? -10.926 1.102 13.316 1.00 91.00 83 LYS A O 1
ATOM 653 N N . LYS A 1 84 ? -11.066 2.485 15.085 1.00 89.25 84 LYS A N 1
ATOM 654 C CA . LYS A 1 84 ? -11.520 3.661 14.321 1.00 89.25 84 LYS A CA 1
ATOM 655 C C . LYS A 1 84 ? -10.656 3.896 13.077 1.00 89.25 84 LYS A C 1
ATOM 657 O O . LYS A 1 84 ? -11.211 4.156 12.015 1.00 89.25 84 LYS A O 1
ATOM 662 N N . THR A 1 85 ? -9.324 3.768 13.202 1.00 89.44 85 THR A N 1
ATOM 663 C CA . THR A 1 85 ? -8.332 3.980 12.121 1.00 89.44 85 THR A CA 1
ATOM 664 C C . THR A 1 85 ? -8.603 3.128 10.890 1.00 89.44 85 THR A C 1
ATOM 666 O O . THR A 1 85 ? -8.508 3.632 9.776 1.00 89.44 85 THR A O 1
ATOM 669 N N . TYR A 1 86 ? -8.970 1.861 11.084 1.00 92.19 86 TYR A N 1
ATOM 670 C CA . TYR A 1 86 ? -8.981 0.867 10.013 1.00 92.19 86 TYR A CA 1
ATOM 671 C C . TYR A 1 86 ? -10.389 0.382 9.657 1.00 92.19 86 TYR A C 1
ATOM 673 O O . TYR A 1 86 ? -10.621 0.036 8.505 1.00 92.19 86 TYR A O 1
ATOM 681 N N . GLY A 1 87 ? -11.350 0.400 10.585 1.00 92.25 87 GLY A N 1
ATOM 682 C CA . GLY A 1 87 ? -12.662 -0.229 10.394 1.00 92.25 87 GLY A CA 1
ATOM 683 C C . GLY A 1 87 ? -13.480 0.333 9.226 1.00 92.25 87 GLY A C 1
ATOM 684 O O . GLY A 1 87 ? -14.149 -0.422 8.525 1.00 92.25 87 GLY A O 1
ATOM 685 N N . GLY A 1 88 ? -13.411 1.646 8.977 1.00 92.12 88 GLY A N 1
ATOM 686 C CA . GLY A 1 88 ? -14.017 2.267 7.792 1.00 92.12 88 GLY A CA 1
ATOM 687 C C . GLY A 1 88 ? -13.318 1.838 6.493 1.00 92.12 88 GLY A C 1
ATOM 688 O O . GLY A 1 88 ? -13.952 1.185 5.663 1.00 92.12 88 GLY A O 1
ATOM 689 N N . PRO A 1 89 ? -12.015 2.145 6.326 1.00 92.44 89 PRO A N 1
ATOM 690 C CA . PRO A 1 89 ? -11.235 1.742 5.153 1.00 92.44 89 PRO A CA 1
ATOM 691 C C . PRO A 1 89 ? -11.254 0.238 4.851 1.00 92.44 89 PRO A C 1
ATOM 693 O O . PRO A 1 89 ? -11.299 -0.145 3.686 1.00 92.44 89 PRO A O 1
ATOM 696 N N . LEU A 1 90 ? -11.297 -0.624 5.869 1.00 93.69 90 LEU A N 1
ATOM 697 C CA . LEU A 1 90 ? -11.356 -2.078 5.695 1.00 93.69 90 LEU A CA 1
ATOM 698 C C . LEU A 1 90 ? -12.612 -2.530 4.927 1.00 93.69 90 LEU A C 1
ATOM 700 O O . LEU A 1 90 ? -12.569 -3.541 4.225 1.00 93.69 90 LEU A O 1
ATOM 704 N N . ARG A 1 91 ? -13.717 -1.779 5.033 1.00 92.62 91 ARG A N 1
ATOM 705 C CA . ARG A 1 91 ? -14.981 -2.085 4.347 1.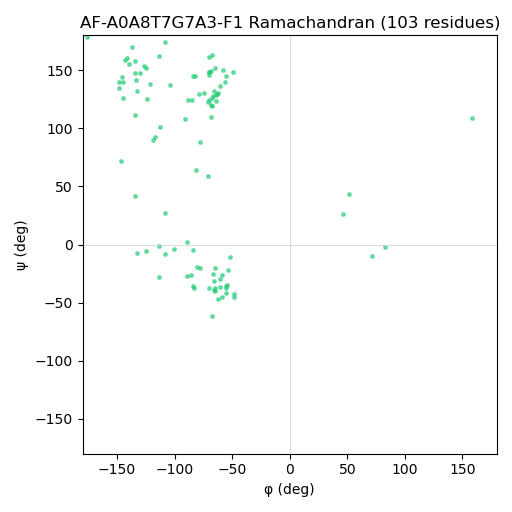00 92.62 91 ARG A CA 1
ATOM 706 C C . ARG A 1 91 ? -15.037 -1.570 2.911 1.00 92.62 91 ARG A C 1
ATOM 708 O O . ARG A 1 91 ? -15.635 -2.236 2.076 1.00 92.62 91 ARG A O 1
ATOM 715 N N . SER A 1 92 ? -14.445 -0.411 2.621 1.00 92.69 92 SER A N 1
ATOM 716 C CA . SER A 1 92 ? -14.682 0.296 1.349 1.00 92.69 92 SER A CA 1
ATOM 717 C C . SER A 1 92 ? -13.435 0.789 0.612 1.00 92.69 92 SER A C 1
ATOM 719 O O . SER A 1 92 ? -13.558 1.270 -0.507 1.00 92.69 92 SER A O 1
ATOM 721 N N . ARG A 1 93 ? -12.236 0.694 1.199 1.00 93.06 93 ARG A N 1
ATOM 722 C CA . ARG A 1 93 ? -10.986 1.255 0.643 1.00 93.06 93 ARG A CA 1
ATOM 723 C C . ARG A 1 93 ? -9.830 0.256 0.723 1.00 93.06 93 ARG A C 1
ATOM 725 O O . ARG A 1 93 ? -8.716 0.606 1.107 1.00 93.06 93 ARG A O 1
ATOM 732 N N . ARG A 1 94 ? -10.110 -1.012 0.411 1.00 95.38 94 ARG A N 1
ATOM 733 C CA . ARG A 1 94 ? -9.079 -2.056 0.333 1.00 95.38 94 ARG A CA 1
ATOM 734 C C . ARG A 1 94 ? -8.187 -1.823 -0.887 1.00 95.38 94 ARG A C 1
ATOM 736 O O . ARG A 1 94 ? -8.651 -1.332 -1.912 1.00 95.38 94 ARG A O 1
ATOM 743 N N . CYS A 1 95 ? -6.926 -2.205 -0.771 1.00 96.19 95 CYS A N 1
ATOM 744 C CA . CYS A 1 95 ? -5.964 -2.204 -1.864 1.00 96.19 95 CYS A CA 1
ATOM 745 C C . CYS A 1 95 ? -5.051 -3.424 -1.737 1.00 96.19 95 CYS A C 1
ATOM 747 O O . CYS A 1 95 ? -4.928 -4.003 -0.653 1.00 96.19 95 CYS A O 1
ATOM 749 N N . LEU A 1 96 ? -4.424 -3.808 -2.844 1.00 96.25 96 LEU A N 1
ATOM 750 C CA . LEU A 1 96 ? -3.267 -4.687 -2.820 1.00 96.25 96 LEU A CA 1
ATOM 751 C C . LEU A 1 96 ? -2.017 -3.852 -2.562 1.00 96.25 96 LEU A C 1
ATOM 753 O O . LEU A 1 96 ? -1.893 -2.724 -3.042 1.00 96.25 96 LEU A O 1
ATOM 757 N N . PHE A 1 97 ? -1.091 -4.450 -1.825 1.00 96.00 97 PHE A N 1
ATOM 758 C CA . PHE A 1 97 ? 0.226 -3.912 -1.523 1.00 96.00 97 PHE A CA 1
ATOM 759 C C . PHE A 1 97 ? 1.244 -4.876 -2.140 1.00 96.00 97 PHE A C 1
ATOM 761 O O . PHE A 1 97 ? 1.565 -5.894 -1.519 1.00 96.00 97 PHE A O 1
ATOM 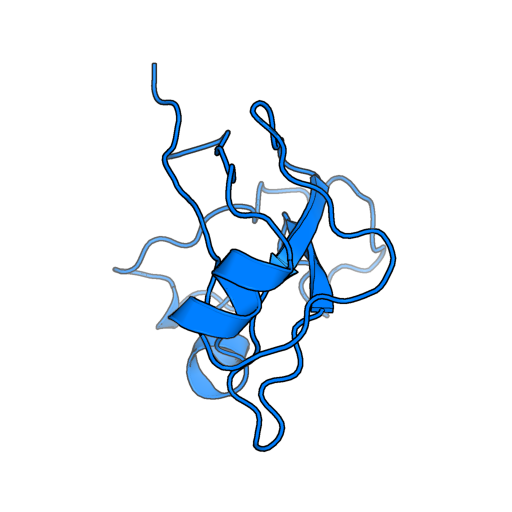768 N N . PRO A 1 98 ? 1.694 -4.640 -3.385 1.00 96.75 98 PRO A N 1
ATOM 769 C CA . PRO A 1 98 ? 2.680 -5.502 -4.017 1.00 96.75 98 PRO A CA 1
ATOM 770 C C . PRO A 1 98 ? 3.998 -5.480 -3.235 1.00 96.75 98 PRO A C 1
ATOM 772 O O . PRO A 1 98 ? 4.534 -4.422 -2.913 1.00 96.75 98 PRO A O 1
ATOM 775 N N . ALA A 1 99 ? 4.524 -6.662 -2.934 1.00 97.06 99 ALA A N 1
ATOM 776 C CA . ALA A 1 99 ? 5.829 -6.843 -2.317 1.00 97.06 99 ALA A CA 1
ATOM 777 C C . ALA A 1 99 ? 6.428 -8.164 -2.808 1.00 97.06 99 ALA A C 1
ATOM 779 O O . ALA A 1 99 ? 5.727 -9.167 -2.929 1.00 97.06 99 ALA A O 1
ATOM 780 N N . THR A 1 100 ? 7.730 -8.168 -3.074 1.00 97.69 100 THR A N 1
ATOM 781 C CA . THR A 1 100 ? 8.495 -9.378 -3.410 1.00 97.69 100 THR A CA 1
ATOM 782 C C . THR A 1 100 ? 8.974 -10.098 -2.147 1.00 97.69 100 THR A C 1
ATOM 784 O O . THR A 1 100 ? 9.172 -11.309 -2.155 1.00 97.69 100 THR A O 1
ATOM 787 N N . GLY A 1 101 ? 9.1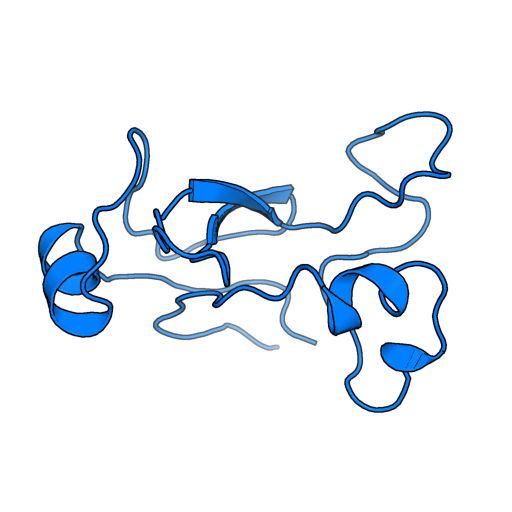53 -9.367 -1.046 1.00 97.25 101 GLY A N 1
ATOM 788 C CA . GLY A 1 101 ? 9.564 -9.918 0.242 1.00 97.25 101 GLY A CA 1
ATOM 789 C C . GLY A 1 101 ? 9.596 -8.855 1.335 1.00 97.25 101 GLY A C 1
ATOM 790 O O . GLY A 1 101 ? 9.333 -7.680 1.075 1.00 97.25 101 GLY A O 1
ATOM 791 N N . PHE A 1 102 ? 9.926 -9.254 2.562 1.00 97.19 102 PHE A N 1
ATOM 792 C CA . PHE A 1 102 ? 10.041 -8.348 3.705 1.00 97.19 102 PHE A CA 1
ATOM 793 C C . PHE A 1 102 ? 11.206 -8.720 4.624 1.00 97.19 102 PHE A C 1
ATOM 795 O O . PHE A 1 102 ? 11.694 -9.847 4.592 1.00 97.19 102 PHE A O 1
ATOM 802 N N . TYR A 1 103 ? 11.642 -7.757 5.439 1.00 95.25 103 TYR A N 1
ATOM 803 C CA . TYR A 1 103 ? 12.668 -7.961 6.461 1.00 95.25 103 TYR A CA 1
ATOM 804 C C . TYR A 1 103 ? 12.025 -8.035 7.851 1.00 95.25 103 TYR A C 1
ATOM 806 O O .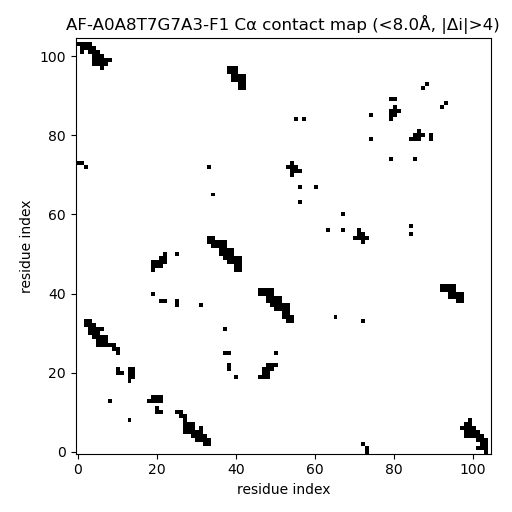 TYR A 1 103 ? 11.165 -7.215 8.181 1.00 95.25 103 TYR A O 1
ATOM 814 N N . GLU A 1 104 ? 12.489 -8.974 8.673 1.00 94.44 104 GLU A N 1
ATOM 815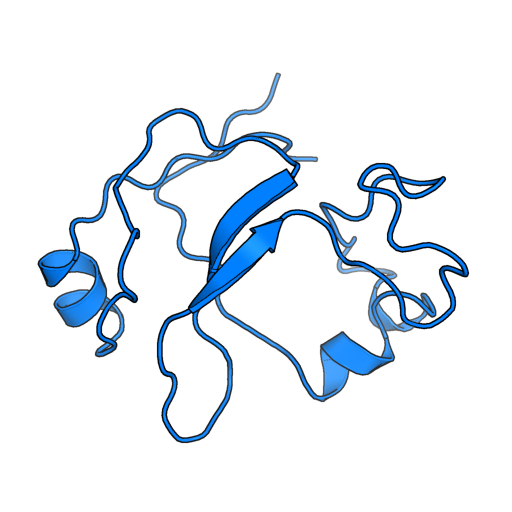 C CA . GLU A 1 104 ? 12.219 -9.068 10.114 1.00 94.44 104 GLU A CA 1
ATOM 816 C C . GLU A 1 104 ? 13.532 -9.364 10.848 1.00 94.44 104 GLU A C 1
ATOM 818 O O . GLU A 1 104 ? 14.499 -9.829 10.236 1.00 94.44 104 GLU A O 1
ATOM 823 N N . TRP A 1 105 ? 13.565 -9.031 12.134 1.00 89.75 105 TRP A N 1
ATOM 824 C CA . TRP A 1 105 ? 14.735 -9.095 13.006 1.00 89.75 105 TRP A CA 1
ATOM 825 C C . TRP A 1 105 ? 14.316 -9.476 14.423 1.00 89.75 105 TRP A C 1
ATOM 827 O O . TRP A 1 105 ? 13.188 -9.103 14.826 1.00 89.75 105 TRP A O 1
#

Solvent-accessible surface area (backbone atoms only — not comparable to full-atom values): 6548 Å² total; per-residue (Å²): 131,76,64,35,38,23,30,76,60,47,60,68,51,42,25,73,75,65,77,28,61,65,40,92,89,72,70,59,37,87,75,43,49,71,68,38,70,39,66,33,33,43,76,55,96,80,33,60,30,39,76,42,63,41,44,66,80,47,92,83,52,92,59,90,51,97,67,59,100,60,87,41,70,70,74,57,83,93,50,30,71,77,36,81,77,37,30,60,42,69,75,76,60,48,58,49,70,79,62,75,48,70,50,84,134

pLDDT: mean 90.58, std 10.22, range [54.56, 97.88]

Foldseek 3Di:
DFFWFFDQADQVRCCVPPVEGADPPDDGDPTDGAQFFAWKQKPDPRSHIDTDHQFQDAPPPPDVDSDDPDGRNDDDPVCQCVDSRRVVCVVPTDIDGDTPTTDDD

Nearest PDB structures (foldseek):
  1zn6-assembly1_A  TM=8.420E-01  e=7.597E-04  Bordetella bronchiseptica RB50
  2bdv-assembly1_A  TM=6.784E-01  e=1.609E-02  Bordetella bronchiseptica RB50
  2aeg-assembly3_C  TM=6.606E-01  e=9.826E-01  Agrobacterium fabrum str. C58

Sequence (105 aa):
MCGRFVITLTPDQILMVFDTPTPDGYAPSYNVAPTNNILIIPNTEDRAGMLAHWGMIAPWFKEPKANPKYPTINARSETAHEKKTYGGPLRSRRCLFPATGFYEW

Secondary structure (DSSP, 8-state):
---EEEE---HHHHHHHHS-PPPTT---EEEE-TTSEEEEEESSSS---EEEESS---TT-SS--SS-SS--S---TTTTTTSHHHHHHHHH--EE---SEEE--

Mean predicted aligned error: 4.37 Å